Protein AF-A0A540PK39-F1 (afdb_monomer)

Organism: NCBI:txid103232

pLDDT: mean 75.41, std 17.28, range [39.94, 96.56]

InterPro domains:
  IPR027417 P-loop containing nucleoside triphosphate hydrolase [SSF52540] (11-120)
  IPR042197 Apoptotic protease-activating factors, helical domain [G3DSA:1.10.8.430] (33-120)

Radius of gyration: 28.32 Å; Cα contacts (8 Å, |Δi|>4): 97; chains: 1; bounding box: 77×38×90 Å

Solvent-accessible surface area (backbone atoms only — not comparable to full-atom values): 9937 Å² total; per-residue (Å²): 142,82,90,85,78,80,89,66,97,79,87,87,86,85,89,70,96,61,86,76,80,90,64,81,92,70,83,89,80,84,84,72,62,41,54,71,67,57,29,44,56,54,40,29,69,63,62,33,63,67,65,33,68,76,37,52,68,29,49,52,49,39,37,60,74,42,62,22,32,68,68,42,43,50,40,49,25,53,54,40,65,79,34,76,90,54,56,61,52,61,55,30,58,48,46,67,38,74,91,42,28,60,68,63,28,44,51,103,89,55,25,58,63,50,56,47,46,64,66,65,72,50,77,75,79,73,69,80,72,72,80,64,93,67,85,75,70,75,82,82,77,79,78,78,75,80,85,77,90,87,87,133

Sequence (152 aa):
MTPLLPTGPGMMIVTSRLRPAGLAAVRPLSLAVLADEEATAFFTRIVGTDRAADQPEAVARIVQLCGGLPLALRLSGARLAHRAAWPVARLSARLGNARRRLPELSVTSQGVAAAFRMSYAQPTIRRPSAPSPYRGWPPRRRRQARASPAAD

Foldseek 3Di:
DDDDDDDDPDDDDDDDLDDDPPDPPDDDDDDDQDDLVRLLVLLCVLQDVVLCVVPVVLSSLQCVLQVSHSLQSNLLSVLCVVVVVDRSNNSSVQSVPVVRVQVSQDDDQDGPVNVVCVSPVDPDPPDPPDPDPCPDDDDPPPDPDDDDDDDD

Secondary structure (DSSP, 8-state):
----S--SS-------SS--TT-TT----PPPPPPHHHHHHHHHHHH-HHHHHT-HHHHHHHHHHHTT-HHHHHHHHHHHHTTTTS-HHHHHHHHHSHHHHHHHTEETTEEHHHHHHHHHSSPP--PPPPPPTTTTPPP-----PPP-----

Mean predicted aligned error: 14.29 Å

Nearest PDB structures (foldseek):
  1j7k-assembly1_A  TM=6.828E-01  e=6.348E+00  Thermotoga maritima

Structure (mmCIF, N/CA/C/O backbone):
data_AF-A0A540PK39-F1
#
_entry.id   AF-A0A540PK39-F1
#
loop_
_atom_site.group_PDB
_atom_site.id
_atom_site.type_symbol
_atom_site.label_atom_id
_atom_site.label_alt_id
_atom_site.label_comp_id
_atom_site.label_asym_id
_atom_site.label_entity_id
_atom_site.label_seq_id
_atom_site.pdbx_PDB_ins_code
_atom_site.Cartn_x
_atom_site.Cartn_y
_atom_site.Cartn_z
_atom_site.occupancy
_atom_site.B_iso_or_equiv
_atom_site.auth_seq_id
_atom_site.auth_comp_id
_atom_site.auth_asym_id
_atom_site.auth_atom_id
_atom_site.pdbx_PDB_model_num
ATOM 1 N N . MET A 1 1 ? 12.460 4.110 -33.244 1.00 47.25 1 MET A N 1
ATOM 2 C CA . MET A 1 1 ? 12.657 5.082 -32.150 1.00 47.25 1 MET A CA 1
ATOM 3 C C . MET A 1 1 ? 13.950 4.676 -31.461 1.00 47.25 1 MET A C 1
ATOM 5 O O . MET A 1 1 ? 13.940 3.845 -30.567 1.00 47.25 1 MET A O 1
ATOM 9 N N . THR A 1 2 ? 15.070 5.155 -31.984 1.00 57.31 2 THR A N 1
ATOM 10 C CA . THR A 1 2 ? 16.424 4.823 -31.517 1.00 57.31 2 THR A CA 1
ATOM 11 C C . THR A 1 2 ? 17.231 6.071 -31.845 1.00 57.31 2 THR A C 1
ATOM 13 O O . THR A 1 2 ? 17.421 6.326 -33.034 1.00 57.31 2 THR A O 1
ATOM 16 N N . PRO A 1 3 ? 17.481 6.958 -30.859 1.00 56.84 3 PRO A N 1
ATOM 17 C CA . PRO A 1 3 ? 18.751 6.885 -30.126 1.00 56.84 3 PRO A CA 1
ATOM 18 C C . PRO A 1 3 ? 18.697 7.548 -28.725 1.00 56.84 3 PRO A C 1
ATOM 20 O O . PRO A 1 3 ? 18.840 8.757 -28.604 1.00 56.84 3 PRO A O 1
ATOM 23 N N . LEU A 1 4 ? 18.507 6.784 -27.647 1.00 62.12 4 LEU A N 1
ATOM 24 C CA . LEU A 1 4 ? 18.793 7.259 -26.274 1.00 62.12 4 LEU A CA 1
ATOM 25 C C . LEU A 1 4 ? 19.428 6.161 -25.406 1.00 62.12 4 LEU A C 1
ATOM 27 O O . LEU A 1 4 ? 19.530 6.301 -24.190 1.00 62.12 4 LEU A O 1
ATOM 31 N N . LEU A 1 5 ? 19.829 5.045 -26.022 1.00 70.19 5 LEU A N 1
ATOM 32 C CA . LEU A 1 5 ? 20.490 3.972 -25.295 1.00 70.19 5 LEU A CA 1
ATOM 33 C C . LEU A 1 5 ? 21.972 4.345 -25.148 1.00 70.19 5 LEU A C 1
ATOM 35 O O . LEU A 1 5 ? 22.620 4.589 -26.167 1.00 70.19 5 LEU A O 1
ATOM 39 N N . PRO A 1 6 ? 22.501 4.428 -23.919 1.00 70.44 6 PRO A N 1
ATOM 40 C CA . PRO A 1 6 ? 23.900 4.727 -23.686 1.00 70.44 6 PRO A CA 1
ATOM 41 C C . PRO A 1 6 ? 24.768 3.648 -24.333 1.00 70.44 6 PRO A C 1
ATOM 43 O O . PRO A 1 6 ? 24.519 2.452 -24.182 1.00 70.44 6 PRO A O 1
ATOM 46 N N . THR A 1 7 ? 25.795 4.082 -25.053 1.00 74.12 7 THR A N 1
ATOM 47 C CA . THR A 1 7 ? 26.821 3.221 -25.642 1.00 74.12 7 THR A CA 1
ATOM 48 C C . THR A 1 7 ? 28.024 3.188 -24.704 1.00 74.12 7 THR A C 1
ATOM 50 O O . THR A 1 7 ? 28.863 4.085 -24.733 1.00 74.12 7 THR A O 1
ATOM 53 N N . GLY A 1 8 ? 28.075 2.184 -23.829 1.00 80.94 8 GLY A N 1
ATOM 54 C CA . GLY A 1 8 ? 29.157 1.961 -22.867 1.00 80.94 8 GLY A CA 1
ATOM 55 C C . GLY A 1 8 ? 28.851 0.772 -21.945 1.00 80.94 8 GLY A C 1
ATOM 56 O O . GLY A 1 8 ? 27.709 0.306 -21.923 1.00 80.94 8 GLY A O 1
ATOM 57 N N . PRO A 1 9 ? 29.838 0.250 -21.196 1.00 81.94 9 PRO A N 1
ATOM 58 C CA . PRO A 1 9 ? 29.597 -0.811 -20.222 1.00 81.94 9 PRO A CA 1
ATOM 59 C C . PRO A 1 9 ? 28.632 -0.318 -19.134 1.00 81.94 9 PRO A C 1
ATOM 61 O O . PRO A 1 9 ? 28.889 0.684 -18.469 1.00 81.94 9 PRO A O 1
ATOM 64 N N . GLY A 1 10 ? 27.505 -1.008 -18.958 1.00 79.06 10 GLY A N 1
ATOM 65 C CA . GLY A 1 10 ? 26.494 -0.640 -17.969 1.00 79.06 10 GLY A CA 1
ATOM 66 C C . GLY A 1 10 ? 25.195 -1.431 -18.105 1.00 79.06 10 GLY A C 1
ATOM 67 O O . GLY A 1 10 ? 24.974 -2.140 -19.085 1.00 79.06 10 GLY A O 1
ATOM 68 N N . MET A 1 11 ? 24.323 -1.301 -17.105 1.00 82.25 11 MET A N 1
ATOM 69 C CA . MET A 1 11 ? 22.966 -1.852 -17.116 1.00 82.25 11 MET A CA 1
ATOM 70 C C . MET A 1 11 ? 21.955 -0.705 -17.176 1.00 82.25 11 MET A C 1
ATOM 72 O O . MET A 1 11 ? 22.012 0.218 -16.367 1.00 82.25 11 MET A O 1
ATOM 76 N N . MET A 1 12 ? 21.006 -0.779 -18.110 1.00 80.56 12 MET A N 1
ATOM 77 C CA . MET A 1 12 ? 19.890 0.162 -18.207 1.00 80.56 12 MET A CA 1
ATOM 78 C C . MET A 1 12 ? 18.591 -0.503 -17.751 1.00 80.56 12 MET A C 1
ATOM 80 O O . MET A 1 12 ? 18.234 -1.580 -18.228 1.00 80.56 12 MET A O 1
ATOM 84 N N . ILE A 1 13 ? 17.847 0.185 -16.883 1.00 83.56 13 ILE A N 1
ATOM 85 C CA . ILE A 1 13 ? 16.491 -0.199 -16.491 1.00 83.56 13 ILE A CA 1
ATOM 86 C C . ILE A 1 13 ? 15.520 0.814 -17.088 1.00 83.56 13 ILE A C 1
ATOM 88 O O . ILE A 1 13 ? 15.565 2.000 -16.770 1.00 83.56 13 ILE A O 1
ATOM 92 N N . VAL A 1 14 ? 14.616 0.336 -17.940 1.00 78.75 14 VAL A N 1
ATOM 93 C CA . VAL A 1 14 ? 13.517 1.138 -18.483 1.00 78.75 14 VAL A CA 1
ATOM 94 C C . VAL A 1 14 ? 12.231 0.708 -17.794 1.00 78.75 14 VAL A C 1
ATOM 96 O O . VAL A 1 14 ? 11.839 -0.455 -17.879 1.00 78.75 14 VAL A O 1
ATOM 99 N N . THR A 1 15 ? 11.548 1.646 -17.140 1.00 79.38 15 THR A N 1
ATOM 100 C CA . THR A 1 15 ? 10.190 1.415 -16.639 1.00 79.38 15 THR A CA 1
ATOM 101 C C . THR A 1 15 ? 9.196 2.002 -17.630 1.00 79.38 15 THR A C 1
ATOM 103 O O . THR A 1 15 ? 9.259 3.171 -18.000 1.00 79.38 15 THR A O 1
ATOM 106 N N . SER A 1 16 ? 8.289 1.168 -18.121 1.00 73.94 16 SER A N 1
ATOM 107 C CA . SER A 1 16 ? 7.249 1.582 -19.057 1.00 73.94 16 SER A CA 1
ATOM 108 C C . SER A 1 16 ? 5.963 0.836 -18.740 1.00 73.94 16 SER A C 1
ATOM 110 O O . SER A 1 16 ? 5.988 -0.314 -18.307 1.00 73.94 16 SER A O 1
ATOM 112 N N . ARG A 1 17 ? 4.828 1.494 -18.976 1.00 72.00 17 ARG A N 1
ATOM 113 C CA . ARG A 1 17 ? 3.494 0.880 -18.878 1.00 72.00 17 ARG A CA 1
ATOM 114 C C . ARG A 1 17 ? 3.073 0.194 -20.175 1.00 72.00 17 ARG A C 1
ATOM 116 O O . ARG A 1 17 ? 2.244 -0.707 -20.157 1.00 72.00 17 ARG A O 1
ATOM 123 N N . LEU A 1 18 ? 3.663 0.609 -21.294 1.00 70.12 18 LEU A N 1
ATOM 124 C CA . LEU A 1 18 ? 3.485 -0.011 -22.602 1.00 70.12 18 LEU A CA 1
ATOM 125 C C . LEU A 1 18 ? 4.700 -0.877 -22.904 1.00 70.12 18 LEU A C 1
ATOM 127 O O . LEU A 1 18 ? 5.823 -0.477 -22.599 1.00 70.12 18 LEU A O 1
ATOM 131 N N . ARG A 1 19 ? 4.498 -2.034 -23.540 1.00 66.6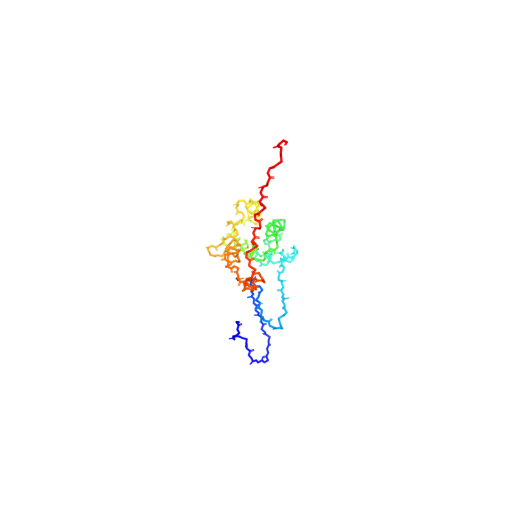2 19 ARG A N 1
ATOM 132 C CA . ARG A 1 19 ? 5.622 -2.815 -24.066 1.00 66.62 19 ARG A CA 1
ATOM 133 C C . ARG A 1 19 ? 6.247 -2.022 -25.218 1.00 66.62 19 ARG A C 1
ATOM 135 O O . ARG A 1 19 ? 5.582 -1.875 -26.245 1.00 66.62 19 ARG A O 1
ATOM 142 N N . PRO A 1 20 ? 7.474 -1.491 -25.075 1.00 66.31 20 PRO A N 1
ATOM 143 C CA . PRO A 1 20 ? 8.116 -0.782 -26.169 1.00 66.31 20 PRO A CA 1
ATOM 144 C C . PRO A 1 20 ? 8.401 -1.800 -27.275 1.00 66.31 20 PRO A C 1
ATOM 146 O O . PRO A 1 20 ? 9.138 -2.762 -27.066 1.00 66.31 20 PRO A O 1
ATOM 149 N N . ALA A 1 21 ? 7.770 -1.635 -28.434 1.00 66.94 21 ALA A N 1
ATOM 150 C CA . ALA A 1 21 ? 8.053 -2.469 -29.594 1.00 66.94 21 ALA A CA 1
ATOM 151 C C . ALA A 1 21 ? 9.364 -2.011 -30.254 1.00 66.94 21 ALA A C 1
ATOM 153 O O . ALA A 1 21 ? 9.628 -0.812 -30.342 1.00 66.94 21 ALA A O 1
ATOM 154 N N . GLY A 1 22 ? 10.166 -2.957 -30.748 1.00 67.12 22 GLY A N 1
ATOM 155 C CA . GLY A 1 22 ? 11.358 -2.653 -31.549 1.00 67.12 22 GLY A CA 1
ATOM 156 C C . GLY A 1 22 ? 12.654 -2.408 -30.770 1.00 67.12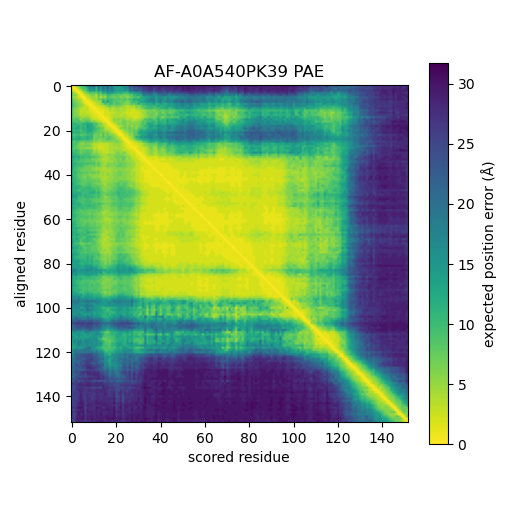 22 GLY A C 1
ATOM 157 O O . GLY A 1 22 ? 13.621 -1.952 -31.372 1.00 67.12 22 GLY A O 1
ATOM 158 N N . LEU A 1 23 ? 12.707 -2.720 -29.470 1.00 68.94 23 LEU A N 1
ATOM 159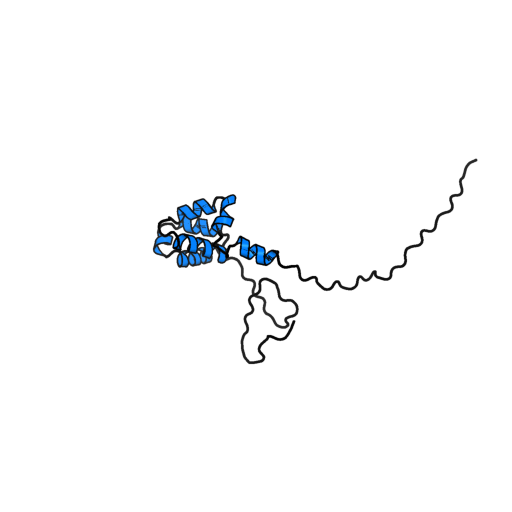 C CA . LEU A 1 23 ? 13.973 -2.822 -28.738 1.00 68.94 23 LEU A CA 1
ATOM 160 C C . LEU A 1 23 ? 14.498 -4.262 -28.830 1.00 68.94 23 LEU A C 1
ATOM 162 O O . LEU A 1 23 ? 13.881 -5.187 -28.301 1.00 68.94 23 LEU A O 1
ATOM 166 N N . ALA A 1 24 ? 15.622 -4.453 -29.521 1.00 66.81 24 ALA A N 1
ATOM 167 C CA . ALA A 1 24 ? 16.330 -5.730 -29.539 1.00 66.81 24 ALA A CA 1
ATOM 168 C C . ALA A 1 24 ? 17.005 -5.985 -28.175 1.00 66.81 24 ALA A C 1
ATOM 170 O O . ALA A 1 24 ? 17.428 -5.042 -27.512 1.00 66.81 24 ALA A O 1
ATOM 171 N N . ALA A 1 25 ? 17.097 -7.254 -27.758 1.00 71.00 25 ALA A N 1
ATOM 172 C CA . ALA A 1 25 ? 17.776 -7.696 -26.529 1.00 71.00 25 ALA A CA 1
ATOM 173 C C . ALA A 1 25 ? 17.232 -7.137 -25.187 1.00 71.00 25 ALA A C 1
ATOM 175 O O . ALA A 1 25 ? 17.988 -6.939 -24.239 1.00 71.00 25 ALA A O 1
ATOM 176 N N . VAL A 1 26 ? 15.915 -6.924 -25.057 1.00 77.69 26 VAL A N 1
ATOM 177 C CA . VAL A 1 26 ? 15.280 -6.561 -23.770 1.00 77.69 26 VAL A CA 1
ATOM 178 C C . VAL A 1 26 ? 14.790 -7.805 -23.031 1.00 77.69 26 VAL A C 1
ATOM 180 O O . VAL A 1 26 ? 14.071 -8.622 -23.604 1.00 77.69 26 VAL A O 1
ATOM 183 N N . ARG A 1 27 ? 15.091 -7.909 -21.730 1.00 81.31 27 ARG A N 1
ATOM 184 C CA . ARG A 1 27 ? 14.449 -8.872 -20.822 1.00 81.31 27 ARG A CA 1
ATOM 185 C C . ARG A 1 27 ? 13.235 -8.215 -20.150 1.00 81.31 27 ARG A C 1
ATOM 187 O O . ARG A 1 27 ? 13.426 -7.421 -19.229 1.00 81.31 27 ARG A O 1
ATOM 194 N N . PRO A 1 28 ? 11.991 -8.495 -20.586 1.00 78.62 28 PRO A N 1
ATOM 195 C CA . PRO A 1 28 ? 10.819 -7.900 -19.963 1.00 78.62 28 PRO A CA 1
ATOM 196 C C . PRO A 1 28 ? 10.608 -8.478 -18.561 1.00 78.62 28 PRO A C 1
ATOM 198 O O . PRO A 1 28 ? 10.595 -9.694 -18.377 1.00 78.62 28 PRO A O 1
ATOM 201 N N . LEU A 1 29 ? 10.385 -7.597 -17.590 1.00 80.75 29 LEU A N 1
ATOM 202 C CA . LEU A 1 29 ? 9.959 -7.953 -16.241 1.00 80.75 29 LEU A CA 1
ATOM 203 C C . LEU A 1 29 ? 8.589 -7.330 -15.990 1.00 80.75 29 LEU A C 1
ATOM 205 O O . LEU A 1 29 ? 8.458 -6.113 -15.863 1.00 80.75 29 LEU A O 1
ATOM 209 N N . SER A 1 30 ? 7.554 -8.169 -15.979 1.00 77.81 30 SER A N 1
ATOM 210 C CA . SER A 1 30 ? 6.204 -7.746 -15.612 1.00 77.81 30 SER A CA 1
ATOM 211 C C . SER A 1 30 ? 6.082 -7.740 -14.094 1.00 77.81 30 SER A C 1
ATOM 213 O O . SER A 1 30 ? 6.270 -8.770 -13.456 1.00 77.81 30 SER A O 1
ATOM 215 N N . LEU A 1 31 ? 5.771 -6.576 -13.527 1.00 79.25 31 LEU A N 1
ATOM 216 C CA . LEU A 1 31 ? 5.483 -6.453 -12.103 1.00 79.25 31 LEU A CA 1
ATOM 217 C C . LEU A 1 31 ? 4.056 -6.945 -11.843 1.00 79.25 31 LEU A C 1
ATOM 219 O O . LEU A 1 31 ? 3.105 -6.417 -12.424 1.00 79.25 31 LEU A O 1
ATOM 223 N N . ALA A 1 32 ? 3.929 -7.966 -11.000 1.00 83.00 32 ALA A N 1
ATOM 224 C CA . ALA A 1 32 ? 2.648 -8.436 -10.495 1.00 83.00 32 ALA A CA 1
ATOM 225 C C . ALA A 1 32 ? 2.153 -7.539 -9.346 1.00 83.00 32 ALA A C 1
ATOM 227 O O . ALA A 1 32 ? 2.875 -6.669 -8.849 1.00 83.00 32 ALA A O 1
ATOM 228 N N . VAL A 1 33 ? 0.905 -7.753 -8.927 1.00 89.75 33 VAL A N 1
ATOM 229 C CA . VAL A 1 33 ? 0.455 -7.294 -7.607 1.00 89.75 33 VAL A CA 1
ATOM 230 C C . VAL A 1 33 ? 1.260 -8.008 -6.518 1.00 89.75 33 VAL A C 1
ATOM 232 O O . VAL A 1 33 ? 1.792 -9.090 -6.759 1.00 89.75 33 VAL A O 1
ATOM 235 N N . LEU A 1 34 ? 1.363 -7.395 -5.342 1.00 90.75 34 LEU A N 1
ATOM 236 C CA . LEU A 1 34 ? 2.008 -8.027 -4.193 1.00 90.75 34 LEU A CA 1
ATOM 237 C C . LEU A 1 34 ? 1.150 -9.194 -3.701 1.00 90.75 34 LEU A C 1
ATOM 239 O O . LEU A 1 34 ? -0.080 -9.077 -3.686 1.00 90.75 34 LEU A O 1
ATOM 243 N N . ALA A 1 35 ? 1.795 -10.276 -3.264 1.00 93.25 35 ALA A N 1
ATOM 244 C CA . ALA A 1 35 ? 1.111 -11.317 -2.503 1.00 93.25 35 ALA A CA 1
ATOM 245 C C . ALA A 1 35 ? 0.606 -10.745 -1.166 1.00 93.25 35 ALA A C 1
ATOM 247 O O . ALA A 1 35 ? 1.138 -9.749 -0.677 1.00 93.25 35 ALA A O 1
ATOM 248 N N . ASP A 1 36 ? -0.405 -11.363 -0.556 1.00 92.06 36 ASP A N 1
ATOM 249 C CA . ASP A 1 36 ? -1.065 -10.813 0.639 1.00 92.06 36 ASP A CA 1
ATOM 250 C C . ASP A 1 36 ? -0.100 -10.546 1.805 1.00 92.06 36 ASP A C 1
ATOM 252 O O . ASP A 1 36 ? -0.203 -9.518 2.479 1.00 92.06 36 ASP A O 1
ATOM 256 N N . GLU A 1 37 ? 0.879 -11.427 2.010 1.00 94.12 37 GLU A N 1
ATOM 257 C CA . GLU A 1 37 ? 1.914 -11.290 3.042 1.00 94.12 37 GLU A CA 1
ATOM 258 C C . GLU A 1 37 ? 2.842 -10.100 2.756 1.00 94.12 37 GLU A C 1
ATOM 260 O O . GLU A 1 37 ? 3.058 -9.240 3.615 1.00 94.12 37 GLU A O 1
ATOM 265 N N . GLU A 1 38 ? 3.328 -9.987 1.518 1.00 95.19 38 GLU A N 1
ATOM 266 C CA . GLU A 1 38 ? 4.181 -8.883 1.067 1.00 95.19 38 GLU A CA 1
ATOM 267 C C . GLU A 1 38 ? 3.432 -7.546 1.096 1.00 95.19 38 GLU A C 1
ATOM 269 O O . GLU A 1 38 ? 3.982 -6.519 1.495 1.00 95.19 38 GLU A O 1
ATOM 274 N N . ALA A 1 39 ? 2.160 -7.554 0.699 1.00 95.62 39 ALA A N 1
ATOM 275 C CA . ALA A 1 39 ? 1.272 -6.404 0.712 1.00 95.62 39 ALA A CA 1
ATOM 276 C C . ALA A 1 39 ? 0.997 -5.926 2.141 1.00 95.62 39 ALA A C 1
ATOM 278 O O . ALA A 1 39 ? 1.012 -4.719 2.400 1.00 95.62 39 ALA A O 1
ATOM 279 N N . THR A 1 40 ? 0.796 -6.862 3.069 1.00 96.44 40 THR A N 1
ATOM 280 C CA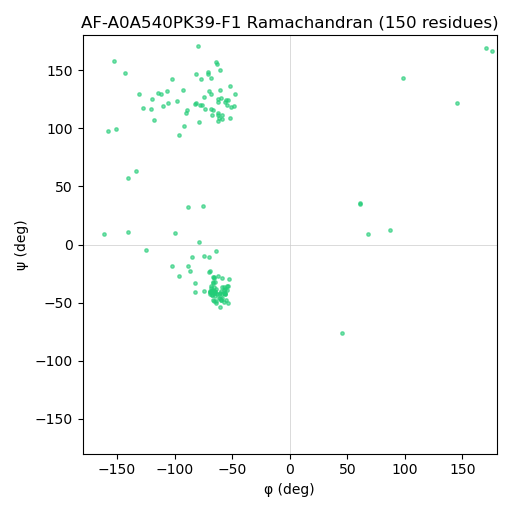 . THR A 1 40 ? 0.630 -6.581 4.499 1.00 96.44 40 THR A CA 1
ATOM 281 C C . THR A 1 40 ? 1.906 -5.985 5.075 1.00 96.44 40 THR A C 1
ATOM 283 O O . THR A 1 40 ? 1.856 -4.898 5.649 1.00 96.44 40 THR A O 1
ATOM 286 N N . ALA A 1 41 ? 3.065 -6.606 4.840 1.00 95.94 41 ALA A N 1
ATOM 287 C CA . ALA A 1 41 ? 4.355 -6.077 5.285 1.00 95.94 41 ALA A CA 1
ATOM 288 C C . ALA A 1 41 ? 4.638 -4.680 4.704 1.00 95.94 41 ALA A C 1
ATOM 290 O O . ALA A 1 41 ? 5.070 -3.765 5.413 1.00 95.94 41 ALA A O 1
ATOM 291 N N . PHE A 1 42 ? 4.346 -4.485 3.417 1.00 95.31 42 PHE A N 1
ATOM 292 C CA . PHE A 1 42 ? 4.474 -3.200 2.741 1.00 95.31 42 PHE A CA 1
ATOM 293 C C . PHE A 1 42 ? 3.569 -2.130 3.363 1.00 95.31 42 PHE A C 1
ATOM 295 O O . PHE A 1 42 ? 4.025 -1.016 3.626 1.00 95.31 42 PHE A O 1
ATOM 302 N N . PHE A 1 43 ? 2.303 -2.455 3.626 1.00 95.75 43 PHE A N 1
ATOM 303 C CA . PHE A 1 43 ? 1.352 -1.518 4.218 1.00 95.75 43 PHE A CA 1
ATOM 304 C C . PHE A 1 43 ? 1.688 -1.186 5.676 1.00 95.75 43 PHE A C 1
ATOM 306 O O . PHE A 1 43 ? 1.666 -0.012 6.051 1.00 95.75 43 PHE A O 1
ATOM 313 N N . THR A 1 44 ? 2.091 -2.181 6.469 1.00 95.69 44 THR A N 1
ATOM 314 C CA . THR A 1 44 ? 2.571 -2.001 7.847 1.00 95.69 44 THR A CA 1
ATOM 315 C C . THR A 1 44 ? 3.739 -1.022 7.908 1.00 95.69 44 THR A C 1
ATOM 317 O O . THR A 1 44 ? 3.737 -0.115 8.737 1.00 95.69 44 THR A O 1
ATOM 320 N N . ARG A 1 45 ? 4.695 -1.108 6.974 1.00 94.94 45 ARG A N 1
ATOM 321 C CA . ARG A 1 45 ? 5.809 -0.145 6.891 1.00 94.94 45 ARG A CA 1
ATOM 322 C C . ARG A 1 45 ? 5.367 1.294 6.620 1.00 94.94 45 ARG A C 1
ATOM 324 O O . ARG A 1 45 ? 6.088 2.215 6.984 1.00 94.94 45 ARG A O 1
ATOM 331 N N . ILE A 1 46 ? 4.227 1.501 5.962 1.00 92.38 46 ILE A N 1
ATOM 332 C CA . ILE A 1 46 ? 3.704 2.844 5.675 1.00 92.38 46 ILE A CA 1
ATOM 333 C C . ILE A 1 46 ? 2.950 3.408 6.884 1.00 92.38 46 ILE A C 1
ATOM 335 O O . ILE A 1 46 ? 3.046 4.600 7.164 1.00 92.38 46 ILE A O 1
ATOM 339 N N . VAL A 1 47 ? 2.167 2.570 7.565 1.00 92.31 47 VAL A N 1
ATOM 340 C CA . VAL A 1 47 ? 1.268 2.986 8.655 1.00 92.31 47 VAL A CA 1
ATOM 341 C C . VAL A 1 47 ? 1.959 2.984 10.027 1.00 92.31 47 VAL A C 1
ATOM 343 O O . VAL A 1 47 ? 1.491 3.664 10.941 1.00 92.31 47 VAL A O 1
ATOM 346 N N . GLY A 1 48 ? 3.084 2.278 10.150 1.00 93.88 48 GLY A N 1
ATOM 347 C CA . GLY A 1 48 ? 3.817 2.061 11.397 1.00 93.88 48 GLY A CA 1
ATOM 348 C C . GLY A 1 48 ? 3.481 0.705 12.020 1.00 93.88 48 GLY A C 1
ATOM 349 O O . GLY A 1 48 ? 2.337 0.252 11.955 1.00 93.88 48 GLY A O 1
ATOM 350 N N . THR A 1 49 ? 4.485 0.062 12.621 1.00 94.12 49 THR A N 1
ATOM 351 C CA . THR A 1 49 ? 4.379 -1.282 13.214 1.00 94.12 49 THR A CA 1
ATOM 352 C C . THR A 1 49 ? 3.344 -1.341 14.322 1.00 94.12 49 THR A C 1
ATOM 354 O O . THR A 1 49 ? 2.482 -2.210 14.286 1.00 94.12 49 THR A O 1
ATOM 357 N N . ASP A 1 50 ? 3.377 -0.380 15.240 1.00 93.56 50 ASP A N 1
ATOM 358 C CA . ASP A 1 50 ? 2.554 -0.404 16.452 1.00 93.56 50 ASP A CA 1
ATOM 359 C C . ASP A 1 50 ? 1.074 -0.284 16.084 1.00 93.56 50 ASP A C 1
ATOM 361 O O . ASP A 1 50 ? 0.247 -1.127 16.416 1.00 93.56 50 ASP A O 1
ATOM 365 N N . ARG A 1 51 ? 0.755 0.697 15.235 1.00 91.94 51 ARG A N 1
ATOM 366 C CA . ARG A 1 51 ? -0.611 0.936 14.762 1.00 91.94 51 ARG A CA 1
ATOM 367 C C . ARG A 1 51 ? -1.161 -0.214 13.915 1.00 91.94 51 ARG A C 1
ATOM 369 O O . ARG A 1 51 ? -2.374 -0.424 13.883 1.00 91.94 51 ARG A O 1
ATOM 376 N N . ALA A 1 52 ? -0.297 -0.901 13.171 1.00 93.94 52 ALA A N 1
ATOM 377 C CA . ALA A 1 52 ? -0.687 -2.069 12.394 1.00 93.94 52 ALA A CA 1
ATOM 378 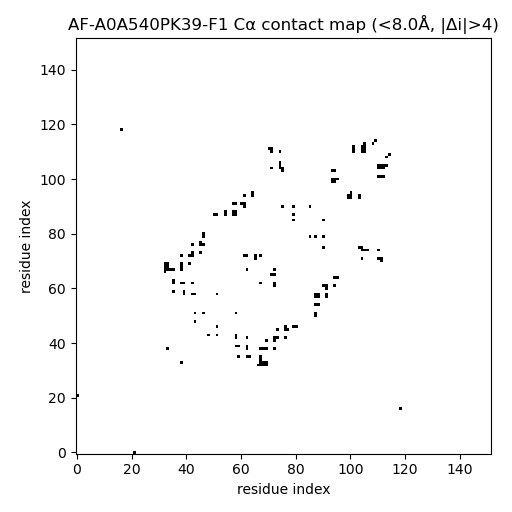C C . ALA A 1 52 ? -0.920 -3.290 13.295 1.00 93.94 52 ALA A C 1
ATOM 380 O O . ALA A 1 52 ? -1.884 -4.020 13.070 1.00 93.94 52 ALA A O 1
ATOM 381 N N . ALA A 1 53 ? -0.080 -3.477 14.318 1.00 95.12 53 ALA A N 1
ATOM 382 C CA . ALA A 1 53 ? -0.201 -4.546 15.304 1.00 95.12 53 ALA A CA 1
ATOM 383 C C . ALA A 1 53 ? -1.452 -4.392 16.184 1.00 95.12 53 ALA A C 1
ATOM 385 O O . ALA A 1 53 ? -2.065 -5.396 16.529 1.00 95.12 53 ALA A O 1
ATOM 386 N N . ASP A 1 54 ? -1.878 -3.158 16.466 1.00 95.94 54 ASP A N 1
ATOM 387 C CA . ASP A 1 54 ? -3.118 -2.877 17.203 1.00 95.94 54 ASP A CA 1
ATOM 388 C C . ASP A 1 54 ? -4.394 -3.230 16.415 1.00 95.94 54 ASP A C 1
ATOM 390 O O . ASP A 1 54 ? -5.470 -3.366 16.996 1.00 95.94 54 ASP A O 1
ATOM 394 N N . GLN A 1 55 ? -4.323 -3.287 15.078 1.00 96.31 55 GLN A N 1
ATOM 395 C CA . GLN A 1 55 ? -5.491 -3.474 14.200 1.00 96.31 55 GLN A CA 1
ATOM 396 C C . GLN A 1 55 ? -5.190 -4.413 13.011 1.00 96.31 55 GLN A C 1
ATOM 398 O O . GLN A 1 55 ? -5.379 -4.014 11.849 1.00 96.31 55 GLN A O 1
ATOM 403 N N . PRO A 1 56 ? -4.748 -5.660 13.260 1.00 95.75 56 PRO A N 1
ATOM 404 C CA . PRO A 1 56 ? -4.249 -6.554 12.218 1.00 95.75 56 PRO A CA 1
ATOM 405 C C . PRO A 1 56 ? -5.346 -6.967 11.226 1.00 95.75 56 PRO A C 1
ATOM 407 O O . PRO A 1 56 ? -5.105 -7.012 10.016 1.00 95.75 56 PRO A O 1
ATOM 410 N N . GLU A 1 57 ? -6.586 -7.165 11.680 1.00 96.56 57 GLU A N 1
ATOM 411 C CA . GLU A 1 57 ? -7.711 -7.522 10.806 1.00 96.56 57 GLU A CA 1
ATOM 412 C C . GLU A 1 57 ? -8.090 -6.362 9.879 1.00 96.56 57 GLU A C 1
ATOM 414 O O . GLU A 1 57 ? -8.434 -6.560 8.708 1.00 96.56 57 GLU A O 1
ATOM 419 N N . ALA A 1 58 ? -8.013 -5.124 10.379 1.00 95.69 58 ALA A N 1
ATOM 420 C CA . ALA A 1 58 ? -8.295 -3.943 9.573 1.00 95.69 58 ALA A CA 1
ATOM 421 C C . ALA A 1 58 ? -7.229 -3.744 8.489 1.00 95.69 58 ALA A C 1
ATOM 423 O O . ALA A 1 58 ? -7.583 -3.393 7.359 1.00 95.69 58 ALA A O 1
ATOM 424 N N . VAL A 1 59 ? -5.958 -3.995 8.821 1.00 96.56 59 VAL A N 1
ATOM 425 C CA . VAL A 1 59 ? -4.834 -3.988 7.875 1.00 96.56 59 VAL A CA 1
ATOM 426 C C . VAL A 1 59 ? -5.044 -5.036 6.784 1.00 96.56 59 VAL A C 1
ATOM 428 O O . VAL A 1 59 ? -5.079 -4.675 5.604 1.00 96.56 59 VAL A O 1
ATOM 431 N N . ALA A 1 60 ? -5.275 -6.296 7.163 1.00 95.75 60 ALA A N 1
ATOM 432 C CA . ALA A 1 60 ? -5.517 -7.381 6.214 1.00 95.75 60 ALA A CA 1
ATOM 433 C C . ALA A 1 60 ? -6.702 -7.056 5.292 1.00 95.75 60 ALA A C 1
ATOM 435 O O . ALA A 1 60 ? -6.629 -7.205 4.071 1.00 95.75 60 ALA A O 1
ATOM 436 N N . ARG A 1 61 ? -7.783 -6.496 5.846 1.00 96.06 61 ARG A N 1
ATOM 437 C CA . ARG A 1 61 ? -8.950 -6.092 5.055 1.00 96.06 61 ARG A CA 1
ATOM 438 C C . ARG A 1 61 ? -8.641 -4.973 4.057 1.00 96.06 61 ARG A C 1
ATOM 440 O O . ARG A 1 61 ? -9.164 -5.007 2.946 1.00 96.06 61 ARG A O 1
ATOM 447 N N . ILE A 1 62 ? -7.806 -3.993 4.408 1.00 94.81 62 ILE A N 1
ATOM 448 C CA . ILE A 1 62 ? -7.375 -2.951 3.458 1.00 94.81 62 ILE A CA 1
ATOM 449 C C . ILE A 1 62 ? -6.545 -3.562 2.329 1.00 94.81 62 ILE A C 1
ATOM 451 O O . ILE A 1 62 ? -6.762 -3.194 1.172 1.00 94.81 62 ILE A O 1
ATOM 455 N N . VAL A 1 63 ? -5.648 -4.501 2.642 1.00 95.62 63 VAL A N 1
ATOM 456 C CA . VAL A 1 63 ? -4.844 -5.223 1.644 1.00 95.62 63 VAL A CA 1
ATOM 457 C C . VAL A 1 63 ? -5.738 -5.936 0.633 1.00 95.62 63 VAL A C 1
ATOM 459 O O . VAL A 1 63 ? -5.601 -5.700 -0.570 1.00 95.62 63 VAL A O 1
ATOM 462 N N . GLN A 1 64 ? -6.730 -6.683 1.122 1.00 94.50 64 GLN A N 1
ATOM 463 C CA . GLN A 1 64 ? -7.718 -7.367 0.284 1.00 94.50 64 GLN A CA 1
ATOM 464 C C . GLN A 1 64 ? -8.530 -6.388 -0.576 1.00 94.50 64 GLN A C 1
ATOM 466 O O . GLN A 1 64 ? -8.682 -6.572 -1.782 1.00 94.50 64 GLN A O 1
ATOM 471 N N . LEU A 1 65 ? -9.017 -5.288 0.011 1.00 92.62 65 LEU A N 1
ATOM 472 C CA . LEU A 1 65 ? -9.798 -4.276 -0.716 1.00 92.62 65 LEU A CA 1
ATOM 473 C C . LEU A 1 65 ? -8.979 -3.539 -1.788 1.00 92.62 65 LEU A C 1
ATOM 475 O O . LEU A 1 65 ? -9.552 -3.079 -2.781 1.00 92.62 65 LEU A O 1
ATOM 479 N N . CYS A 1 66 ? -7.667 -3.414 -1.580 1.00 91.62 66 CYS A N 1
ATOM 480 C CA . CYS A 1 66 ? -6.717 -2.836 -2.528 1.00 91.62 66 CYS A CA 1
ATOM 481 C C . CYS A 1 66 ? -6.207 -3.844 -3.572 1.00 91.62 66 CYS A C 1
ATOM 483 O O . CYS A 1 66 ? -5.557 -3.419 -4.529 1.00 91.62 66 CYS A O 1
ATOM 485 N N . GLY A 1 67 ? -6.474 -5.144 -3.399 1.00 90.50 67 GLY A N 1
ATOM 486 C CA . GLY A 1 67 ? -6.058 -6.209 -4.316 1.00 90.50 67 GLY A CA 1
ATOM 487 C C . GLY A 1 67 ? -4.540 -6.325 -4.483 1.00 90.50 67 GLY A C 1
ATOM 488 O O . GLY A 1 67 ? -4.070 -6.517 -5.601 1.00 90.50 67 GLY A O 1
ATOM 489 N N . GLY A 1 68 ? -3.767 -6.086 -3.416 1.00 88.62 68 GLY A N 1
ATOM 490 C CA . GLY A 1 68 ? -2.299 -6.177 -3.454 1.00 88.62 68 GLY A CA 1
ATOM 491 C C . GLY A 1 68 ? -1.594 -5.109 -4.306 1.00 88.62 68 GLY A C 1
ATOM 492 O O . GLY A 1 68 ? -0.388 -5.192 -4.530 1.00 88.62 68 GLY A O 1
ATOM 493 N N . LEU A 1 69 ? -2.302 -4.084 -4.802 1.00 91.00 69 LEU A N 1
ATOM 494 C CA . LEU A 1 69 ? -1.715 -3.040 -5.649 1.00 91.00 69 LEU A CA 1
ATOM 495 C C . LEU A 1 69 ? -0.828 -2.080 -4.827 1.00 91.00 69 LEU A C 1
ATOM 497 O O . LEU A 1 69 ? -1.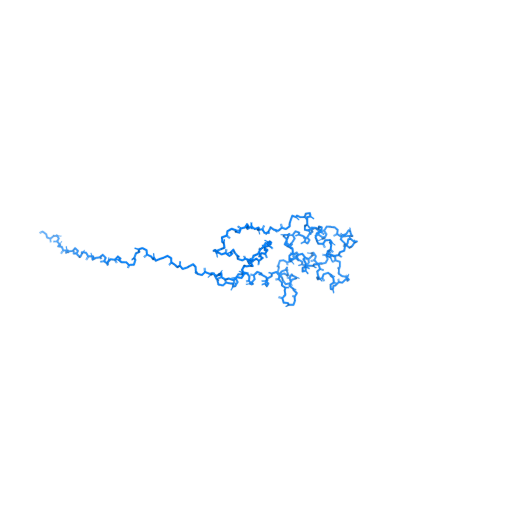371 -1.304 -4.030 1.00 91.00 69 LEU A O 1
ATOM 501 N N . PRO A 1 70 ? 0.500 -1.999 -5.077 1.00 89.00 70 PRO A N 1
ATOM 502 C CA . PRO A 1 70 ? 1.401 -1.135 -4.304 1.00 89.00 70 PRO A CA 1
ATOM 503 C C . PRO A 1 70 ? 0.960 0.332 -4.269 1.00 89.00 70 PRO A C 1
ATOM 505 O O . PRO A 1 70 ? 1.039 0.996 -3.238 1.00 89.00 70 PRO A O 1
ATOM 508 N N . LEU A 1 71 ? 0.446 0.850 -5.391 1.00 87.56 71 LEU A N 1
ATOM 509 C CA . LEU A 1 71 ? -0.027 2.232 -5.478 1.00 87.56 71 LEU A CA 1
ATOM 510 C C . LEU A 1 71 ? -1.267 2.482 -4.603 1.00 87.56 71 LEU A C 1
ATOM 512 O O . LEU A 1 71 ? -1.340 3.509 -3.931 1.00 87.56 71 LEU A O 1
ATOM 516 N N . ALA A 1 72 ? -2.227 1.553 -4.587 1.00 90.00 72 ALA A N 1
ATOM 517 C CA . ALA A 1 72 ? -3.438 1.671 -3.772 1.00 90.00 72 ALA A CA 1
ATOM 518 C C . ALA A 1 72 ? -3.109 1.630 -2.271 1.00 90.00 72 ALA A C 1
ATOM 520 O O . ALA A 1 72 ? -3.639 2.427 -1.491 1.00 90.00 72 ALA A O 1
ATOM 521 N N . LEU A 1 73 ? -2.170 0.762 -1.885 1.00 92.94 73 LEU A N 1
ATOM 522 C CA . LEU A 1 73 ? -1.672 0.656 -0.514 1.00 92.94 73 LEU A CA 1
ATOM 523 C C . LEU A 1 73 ? -0.944 1.934 -0.077 1.00 92.94 73 LEU A C 1
ATOM 525 O O . LEU A 1 73 ? -1.226 2.456 1.001 1.00 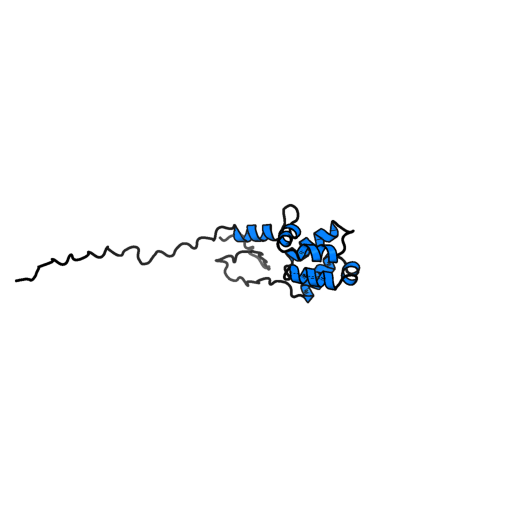92.94 73 LEU A O 1
ATOM 529 N N . ARG A 1 74 ? -0.087 2.506 -0.938 1.00 90.88 74 ARG A N 1
ATOM 530 C CA . ARG A 1 74 ? 0.578 3.796 -0.667 1.00 90.88 74 ARG A CA 1
ATOM 531 C C . ARG A 1 74 ? -0.413 4.927 -0.440 1.00 90.88 74 ARG A C 1
ATOM 533 O O . ARG A 1 74 ? -0.248 5.691 0.505 1.00 90.88 74 ARG A O 1
ATOM 540 N N . LEU A 1 75 ? -1.437 5.037 -1.283 1.00 88.50 75 LEU A N 1
ATOM 541 C CA . LEU A 1 75 ? -2.441 6.098 -1.167 1.00 88.50 75 LEU A CA 1
ATOM 542 C C . LEU A 1 75 ? -3.303 5.927 0.090 1.00 88.50 75 LEU A C 1
ATOM 544 O O . LEU A 1 75 ? -3.568 6.903 0.790 1.00 88.50 75 LEU A O 1
ATOM 548 N N . SER A 1 76 ? -3.670 4.687 0.422 1.00 91.81 76 SER A N 1
ATOM 549 C CA . SER A 1 76 ? -4.362 4.355 1.673 1.00 91.81 76 SER A CA 1
ATOM 550 C C . SER A 1 76 ? -3.533 4.742 2.901 1.00 91.81 76 SER A C 1
ATOM 552 O O . SER A 1 76 ? -4.038 5.407 3.805 1.00 91.81 76 SER A O 1
ATOM 554 N N . GLY A 1 77 ? -2.247 4.385 2.911 1.00 91.06 77 GLY A N 1
ATOM 555 C CA . GLY A 1 77 ? -1.343 4.688 4.016 1.00 91.06 77 GLY A CA 1
ATOM 556 C C . GLY A 1 77 ? -1.065 6.186 4.157 1.00 91.06 77 GLY A C 1
ATOM 557 O O . GLY A 1 77 ? -1.185 6.725 5.253 1.00 91.06 77 GLY A O 1
ATOM 558 N N . ALA A 1 78 ? -0.826 6.896 3.049 1.00 88.62 78 ALA A N 1
ATOM 559 C CA . ALA A 1 78 ? -0.679 8.355 3.052 1.00 88.62 78 ALA A CA 1
ATOM 560 C C . ALA A 1 78 ? -1.918 9.058 3.634 1.00 88.62 78 ALA A C 1
ATOM 562 O O . ALA A 1 78 ? -1.809 10.041 4.365 1.00 88.62 78 ALA A O 1
ATOM 563 N N . ARG A 1 79 ? -3.116 8.529 3.366 1.00 88.88 79 ARG A N 1
ATOM 564 C CA . ARG A 1 79 ? -4.367 9.065 3.913 1.00 88.88 79 ARG A CA 1
ATOM 565 C C . ARG A 1 79 ? -4.487 8.870 5.425 1.00 88.88 79 ARG A C 1
ATOM 567 O O . ARG A 1 79 ? -5.022 9.755 6.089 1.00 88.88 79 ARG A O 1
ATOM 574 N N . LEU A 1 80 ? -3.991 7.752 5.961 1.00 90.19 80 LEU A N 1
ATOM 575 C CA . LEU A 1 80 ? -3.876 7.538 7.409 1.00 90.19 80 LEU A CA 1
ATOM 576 C C . LEU A 1 80 ? -2.813 8.453 8.025 1.00 90.19 80 LEU A C 1
ATOM 578 O O . LEU A 1 80 ? -3.070 9.037 9.074 1.00 90.19 80 LEU A O 1
ATOM 582 N N . ALA A 1 81 ? -1.678 8.657 7.351 1.00 87.12 81 ALA A N 1
ATOM 583 C CA . ALA A 1 81 ? -0.623 9.561 7.811 1.00 87.12 81 ALA A CA 1
ATOM 584 C C . ALA A 1 81 ? -1.114 11.018 7.915 1.00 87.12 81 ALA A C 1
ATOM 586 O O . ALA A 1 81 ? -0.894 11.681 8.924 1.00 87.12 81 ALA A O 1
ATOM 587 N N . HIS A 1 82 ? -1.881 11.498 6.929 1.00 85.56 82 HIS A N 1
ATOM 588 C CA . HIS A 1 82 ? -2.522 12.820 6.986 1.00 85.56 82 HIS A CA 1
ATOM 589 C C . HIS A 1 82 ? -3.671 12.916 8.005 1.00 85.56 82 HIS A C 1
ATOM 591 O O . HIS A 1 82 ? -4.178 14.009 8.258 1.00 85.56 82 HIS A O 1
ATOM 597 N N . ARG A 1 83 ? -4.129 11.792 8.570 1.00 85.62 83 ARG A N 1
ATOM 598 C CA . ARG A 1 83 ? -5.240 11.724 9.531 1.00 85.62 83 ARG A CA 1
ATOM 599 C C . ARG A 1 83 ? -4.865 10.842 10.716 1.00 85.62 83 ARG A C 1
ATOM 601 O O . ARG A 1 83 ? -5.519 9.835 10.968 1.00 85.62 83 ARG A O 1
ATOM 608 N N . ALA A 1 84 ? -3.848 11.247 11.472 1.00 81.88 84 ALA A N 1
ATOM 609 C CA . ALA A 1 84 ? -3.303 10.468 12.589 1.00 81.88 84 ALA A CA 1
ATOM 610 C C . ALA A 1 84 ? -4.358 10.009 13.625 1.00 81.88 84 ALA A C 1
ATOM 612 O O . ALA A 1 84 ? -4.236 8.923 14.192 1.00 81.88 84 ALA A O 1
ATOM 613 N N . ALA A 1 85 ? -5.444 10.768 13.820 1.00 88.38 85 ALA A N 1
ATOM 614 C CA . ALA A 1 85 ? -6.546 10.404 14.719 1.00 88.38 85 ALA A CA 1
ATOM 615 C C . ALA A 1 85 ? -7.479 9.292 14.182 1.00 88.38 85 ALA A C 1
ATOM 617 O O . ALA A 1 85 ? -8.350 8.812 14.901 1.00 88.38 85 ALA A O 1
ATOM 618 N N . TRP A 1 86 ? -7.367 8.888 12.912 1.00 91.06 86 TRP A N 1
ATOM 619 C CA . TRP A 1 86 ? -8.287 7.921 12.302 1.00 91.06 86 TRP A CA 1
ATOM 620 C C . TRP A 1 86 ? -7.838 6.474 12.482 1.00 91.06 86 TRP A C 1
ATOM 622 O O . TRP A 1 86 ? -6.852 6.094 11.850 1.00 91.06 86 TRP A O 1
ATOM 632 N N . PRO A 1 87 ? -8.577 5.614 13.203 1.00 92.81 87 PRO A N 1
ATOM 633 C CA . PRO A 1 87 ? -8.208 4.206 13.303 1.00 92.81 87 PRO A CA 1
ATOM 634 C C . PRO A 1 87 ? -8.190 3.539 11.919 1.00 92.81 87 PRO A C 1
ATOM 636 O O . PRO A 1 87 ? -8.953 3.919 11.022 1.00 92.81 87 PRO A O 1
ATOM 639 N N . VAL A 1 88 ? -7.337 2.528 11.747 1.00 93.06 88 VAL A N 1
ATOM 640 C CA . VAL A 1 88 ? -7.201 1.776 10.486 1.00 93.06 88 VAL A CA 1
ATOM 641 C C . VAL A 1 88 ? -8.549 1.170 10.079 1.00 93.06 88 VAL A C 1
ATOM 643 O O . VAL A 1 88 ? -8.953 1.263 8.916 1.00 93.06 88 VAL A O 1
ATOM 646 N N . ALA A 1 89 ? -9.317 0.677 11.055 1.00 94.00 89 ALA A N 1
ATOM 647 C CA . ALA A 1 89 ? -10.673 0.165 10.871 1.00 94.00 89 ALA A CA 1
ATOM 648 C C . ALA A 1 89 ? -11.624 1.174 10.198 1.00 94.00 89 ALA A C 1
ATOM 650 O O . ALA A 1 89 ? -12.440 0.797 9.352 1.00 94.00 89 ALA A O 1
ATOM 651 N N . ARG A 1 90 ? -11.489 2.476 10.491 1.00 93.25 90 ARG A N 1
ATOM 652 C CA . ARG A 1 90 ? -12.320 3.523 9.873 1.00 93.25 90 ARG A CA 1
ATOM 653 C C . ARG A 1 90 ? -12.032 3.663 8.382 1.00 93.25 90 ARG A C 1
ATOM 655 O O . ARG A 1 90 ? -12.966 3.848 7.601 1.00 93.25 90 ARG A O 1
ATOM 662 N N . LEU A 1 91 ? -10.766 3.582 7.969 1.00 91.19 91 LEU A N 1
ATOM 663 C CA . LEU A 1 91 ? -10.424 3.593 6.545 1.00 91.19 91 LEU A CA 1
ATOM 664 C C . LEU A 1 91 ? -10.891 2.301 5.862 1.00 91.19 91 LEU A C 1
ATOM 666 O O . LEU A 1 91 ? -11.487 2.369 4.787 1.00 91.19 91 LEU A O 1
ATOM 670 N N . SER A 1 92 ? -10.693 1.154 6.512 1.00 93.94 92 SER A N 1
ATOM 671 C CA . SER A 1 92 ? -11.140 -0.154 6.023 1.00 93.94 92 SER A CA 1
ATOM 672 C C . SER A 1 92 ? -12.646 -0.178 5.721 1.00 93.94 92 SER A C 1
ATOM 674 O O . SER A 1 92 ? -13.061 -0.533 4.615 1.00 93.94 92 SER A O 1
ATOM 676 N N . ALA A 1 93 ? -13.474 0.324 6.645 1.00 91.69 93 ALA A N 1
ATOM 677 C CA . ALA A 1 93 ? -14.920 0.439 6.448 1.00 91.69 93 ALA A CA 1
ATOM 678 C C . ALA A 1 93 ? -15.287 1.333 5.247 1.00 91.69 93 ALA A C 1
ATOM 680 O O . ALA A 1 93 ? -16.178 1.002 4.462 1.00 91.69 93 ALA A O 1
ATOM 681 N N . ARG A 1 94 ? -14.574 2.450 5.054 1.00 88.88 94 ARG A N 1
ATOM 682 C CA . ARG A 1 94 ? -14.813 3.367 3.925 1.00 88.88 94 ARG A CA 1
ATOM 683 C C . ARG A 1 94 ? -14.419 2.757 2.582 1.00 88.88 94 ARG A C 1
ATOM 685 O O . ARG A 1 94 ? -15.168 2.914 1.620 1.00 88.88 94 ARG A O 1
ATOM 692 N N . LEU A 1 95 ? -13.294 2.043 2.519 1.00 87.25 95 LEU A N 1
ATOM 693 C CA . LEU A 1 95 ? -12.865 1.311 1.319 1.00 87.25 95 LEU A CA 1
ATOM 694 C C . LEU A 1 95 ? -13.806 0.143 0.986 1.00 87.25 95 LEU A C 1
ATOM 696 O O . LEU A 1 95 ? -13.965 -0.207 -0.187 1.00 87.25 95 LEU A O 1
ATOM 700 N N . GLY A 1 96 ? -14.476 -0.426 1.994 1.00 85.69 96 GLY A N 1
ATOM 701 C CA . GLY A 1 96 ? -15.519 -1.436 1.813 1.00 85.69 96 GLY A CA 1
ATOM 702 C C . GLY A 1 96 ? -16.693 -0.947 0.960 1.00 85.69 96 GLY A C 1
ATOM 703 O O . GLY A 1 96 ? -17.288 -1.732 0.225 1.00 85.69 96 GLY A O 1
ATOM 704 N N . ASN A 1 97 ? -16.976 0.359 0.962 1.00 86.44 97 ASN A N 1
ATOM 705 C CA . ASN A 1 97 ? -17.994 0.948 0.101 1.00 86.44 97 ASN A CA 1
ATOM 706 C C . ASN A 1 97 ? -17.454 1.138 -1.328 1.00 86.44 97 ASN A C 1
ATOM 708 O O . ASN A 1 97 ? -16.700 2.073 -1.605 1.00 86.44 97 ASN A O 1
ATOM 712 N N . ALA A 1 98 ? -17.890 0.280 -2.255 1.00 70.44 98 ALA A N 1
ATOM 713 C CA . ALA A 1 98 ? -17.441 0.282 -3.650 1.00 70.44 98 ALA A CA 1
ATOM 714 C C . ALA A 1 98 ? -17.598 1.648 -4.349 1.00 70.44 98 ALA A C 1
ATOM 716 O O . ALA A 1 98 ? -16.715 2.047 -5.106 1.00 70.44 98 ALA A O 1
ATOM 717 N N . ARG A 1 99 ? -18.658 2.413 -4.041 1.00 71.50 99 ARG A N 1
ATOM 718 C CA . ARG A 1 99 ? -18.877 3.754 -4.619 1.00 71.50 99 ARG A CA 1
ATOM 719 C C . ARG A 1 99 ? -17.874 4.794 -4.114 1.00 71.50 99 ARG A C 1
ATOM 721 O O . ARG A 1 99 ? -17.650 5.801 -4.775 1.00 71.50 99 ARG A O 1
ATOM 728 N N . ARG A 1 100 ? -17.279 4.570 -2.940 1.00 73.25 100 ARG A N 1
ATOM 729 C CA . ARG A 1 100 ? -16.312 5.486 -2.316 1.00 73.25 100 ARG A CA 1
ATOM 730 C C . ARG A 1 100 ? -14.867 5.025 -2.473 1.00 73.25 100 ARG A C 1
ATOM 732 O O . ARG A 1 100 ? -13.980 5.862 -2.377 1.00 73.25 100 ARG A O 1
ATOM 739 N N . ARG A 1 101 ? -14.617 3.751 -2.783 1.00 76.19 101 ARG A N 1
ATOM 740 C CA . ARG A 1 101 ? -13.267 3.169 -2.841 1.00 76.19 101 ARG A CA 1
ATOM 741 C C . ARG A 1 101 ? -12.306 3.940 -3.753 1.00 76.19 101 ARG A C 1
ATOM 743 O O . ARG A 1 101 ? -11.225 4.310 -3.315 1.00 76.19 101 ARG A O 1
ATOM 750 N N . LEU A 1 102 ? -12.697 4.229 -4.994 1.00 72.94 102 LEU A N 1
ATOM 751 C CA . LEU A 1 102 ? -11.835 4.947 -5.945 1.00 72.94 102 LEU A CA 1
ATOM 752 C C . LEU A 1 102 ? -11.574 6.414 -5.537 1.00 72.94 102 LEU A C 1
ATOM 754 O O . LEU A 1 102 ? -10.418 6.845 -5.583 1.00 72.94 102 LEU A O 1
ATOM 758 N N . PRO A 1 103 ? -12.594 7.170 -5.079 1.00 74.06 103 PRO A N 1
ATOM 759 C CA . PRO A 1 103 ? -12.380 8.474 -4.451 1.00 74.06 103 PRO A CA 1
ATOM 760 C C . PRO A 1 103 ? -11.486 8.444 -3.200 1.00 74.06 103 PRO A C 1
ATOM 762 O O . PRO A 1 103 ? -10.704 9.369 -2.997 1.00 74.06 103 PRO A O 1
ATOM 765 N N . GLU A 1 104 ? -11.569 7.407 -2.357 1.00 76.19 104 GLU A N 1
ATOM 766 C CA . GLU A 1 104 ? -10.673 7.269 -1.195 1.00 76.19 104 GLU A CA 1
ATOM 767 C C . GLU A 1 104 ? -9.215 7.031 -1.618 1.00 76.19 104 GLU A C 1
ATOM 769 O O . GLU A 1 104 ? -8.302 7.517 -0.952 1.00 76.19 104 GLU A O 1
ATOM 774 N N . LEU A 1 105 ? -8.998 6.338 -2.741 1.00 75.19 105 LEU A N 1
ATOM 775 C CA . LEU A 1 105 ? -7.688 6.061 -3.344 1.00 75.19 105 LEU A CA 1
ATOM 776 C C . LEU A 1 105 ? -7.229 7.169 -4.309 1.00 75.19 105 LEU A C 1
ATOM 778 O O . LEU A 1 105 ? -6.569 6.897 -5.317 1.00 75.19 105 LEU A O 1
ATOM 782 N N . SER A 1 106 ? -7.608 8.414 -4.030 1.00 70.88 106 SER A N 1
ATOM 783 C CA . SER A 1 106 ? -7.207 9.592 -4.799 1.00 70.88 106 SER A CA 1
ATOM 784 C C . SER A 1 106 ? -6.700 10.690 -3.860 1.00 70.88 106 SER A C 1
ATOM 786 O O . SER A 1 106 ? -7.363 11.042 -2.882 1.00 70.88 106 SER A O 1
ATOM 788 N N . VAL A 1 107 ? -5.521 11.238 -4.160 1.00 59.88 107 VAL A N 1
ATOM 789 C CA . VAL A 1 107 ? -4.900 12.370 -3.460 1.00 59.88 107 VAL A CA 1
ATOM 790 C C . VAL A 1 107 ? -4.535 13.423 -4.506 1.00 59.88 107 VAL A C 1
ATOM 792 O O . VAL A 1 107 ? -3.741 13.134 -5.387 1.00 59.88 107 VAL A O 1
ATOM 795 N N . THR A 1 108 ? -5.136 14.615 -4.420 1.00 55.06 108 THR A N 1
ATOM 796 C CA . THR A 1 108 ? -4.860 15.835 -5.221 1.00 55.06 108 THR A CA 1
ATOM 797 C C . THR A 1 108 ? -4.712 15.642 -6.747 1.00 55.06 108 THR A C 1
ATOM 799 O O . THR A 1 108 ? -5.648 15.956 -7.476 1.00 55.06 108 THR A O 1
ATOM 802 N N . SER A 1 109 ? -3.586 15.122 -7.249 1.00 54.78 109 SER A N 1
ATOM 803 C CA . SER A 1 109 ? -3.306 14.823 -8.671 1.00 54.78 109 SER A CA 1
ATOM 804 C C . SER A 1 109 ? -2.880 13.368 -8.949 1.00 54.78 109 SER A C 1
ATOM 806 O O . SER A 1 109 ? -2.739 12.965 -10.107 1.00 54.78 109 SER A O 1
ATOM 808 N N . GLN A 1 110 ? -2.713 12.555 -7.903 1.00 57.84 110 GLN A N 1
ATOM 809 C CA . GLN A 1 110 ? -2.278 11.161 -7.943 1.00 57.84 110 GLN A CA 1
ATOM 810 C C . GLN A 1 110 ? -3.353 10.262 -7.323 1.00 57.84 110 GLN A C 1
ATOM 812 O O . GLN A 1 110 ? -3.690 10.342 -6.146 1.00 57.84 110 GLN A O 1
ATOM 817 N N . GLY A 1 111 ? -3.917 9.372 -8.126 1.00 64.88 111 GLY A N 1
ATOM 818 C CA . GLY A 1 111 ? -4.919 8.418 -7.667 1.00 64.88 111 GLY A CA 1
ATOM 819 C C . GLY A 1 111 ? -4.887 7.170 -8.521 1.00 64.88 111 GLY A C 1
ATOM 820 O O . GLY A 1 111 ? -4.435 7.221 -9.666 1.00 64.88 111 GLY A O 1
ATOM 821 N N . VAL A 1 112 ? -5.390 6.057 -7.995 1.00 67.75 112 VAL A N 1
ATOM 822 C CA . VAL A 1 112 ? -5.457 4.797 -8.755 1.00 67.75 112 VAL A CA 1
ATOM 823 C C . VAL A 1 112 ? -6.240 5.010 -10.058 1.00 67.75 112 VAL A C 1
ATOM 825 O O . VAL A 1 112 ? -5.780 4.623 -11.129 1.00 67.75 112 VAL A O 1
ATOM 828 N N . ALA A 1 113 ? -7.348 5.757 -9.997 1.00 67.69 113 ALA A N 1
ATOM 829 C CA . ALA A 1 113 ? -8.115 6.169 -11.173 1.00 67.69 113 ALA A CA 1
ATOM 830 C C . ALA A 1 113 ? -7.304 7.022 -12.159 1.00 67.69 113 ALA A C 1
ATOM 832 O O . ALA A 1 113 ? -7.403 6.831 -13.367 1.00 67.69 113 ALA A O 1
ATOM 833 N N . ALA A 1 114 ? -6.490 7.960 -11.666 1.00 65.00 114 ALA A N 1
ATOM 834 C CA . ALA A 1 114 ? -5.656 8.806 -12.515 1.00 65.00 114 ALA A CA 1
ATOM 835 C C . ALA A 1 114 ? -4.533 7.999 -13.186 1.00 65.00 114 ALA A C 1
ATOM 837 O O . ALA A 1 114 ? -4.296 8.176 -14.378 1.00 65.00 114 ALA A O 1
ATOM 838 N N . ALA A 1 115 ? -3.902 7.067 -12.464 1.00 65.62 115 ALA A N 1
ATOM 839 C CA . ALA A 1 115 ? -2.893 6.163 -13.012 1.00 65.62 115 ALA A CA 1
ATOM 840 C C . ALA A 1 115 ? -3.481 5.239 -14.088 1.00 65.62 115 ALA A C 1
ATOM 842 O O . ALA A 1 115 ? -2.878 5.076 -15.154 1.00 65.62 115 ALA A O 1
ATOM 843 N N . PHE A 1 116 ? -4.680 4.698 -13.853 1.00 65.81 116 PHE A N 1
ATOM 844 C CA . PHE A 1 116 ? -5.415 3.937 -14.861 1.00 65.81 116 PHE A CA 1
ATOM 845 C C . PHE A 1 116 ? -5.796 4.804 -16.056 1.00 65.81 116 PHE A C 1
ATOM 847 O O . PHE A 1 116 ? -5.498 4.427 -17.182 1.00 65.81 116 PHE A O 1
ATOM 854 N N . ARG A 1 117 ? -6.368 5.993 -15.844 1.00 66.44 117 ARG A N 1
ATOM 855 C CA . ARG A 1 117 ? -6.721 6.923 -16.926 1.00 66.44 117 ARG A CA 1
ATOM 856 C C . ARG A 1 117 ? -5.507 7.289 -17.775 1.00 66.44 117 ARG A C 1
ATOM 858 O O . ARG A 1 117 ? -5.617 7.286 -18.987 1.00 66.44 117 ARG A O 1
ATOM 865 N N . MET A 1 118 ? -4.342 7.528 -17.177 1.00 63.19 118 MET A N 1
ATOM 866 C CA . MET A 1 118 ? -3.103 7.762 -17.929 1.00 63.19 118 MET A CA 1
ATOM 867 C C . MET A 1 118 ? -2.624 6.530 -18.711 1.00 63.19 118 MET A C 1
ATOM 869 O O . MET A 1 118 ? -1.953 6.692 -19.721 1.00 63.19 118 MET A O 1
ATOM 873 N N . SER A 1 119 ? -2.954 5.321 -18.249 1.00 61.56 119 SER A N 1
ATOM 874 C CA . SER A 1 119 ? -2.607 4.069 -18.935 1.00 61.56 119 SER A CA 1
ATOM 875 C C . SER A 1 119 ? -3.596 3.725 -20.057 1.00 61.56 119 SER A C 1
ATOM 877 O O . SER A 1 119 ? -3.194 3.164 -21.068 1.00 61.56 119 SER A O 1
ATOM 879 N N . TYR A 1 120 ? -4.876 4.080 -19.900 1.00 57.66 120 TYR A N 1
ATOM 880 C CA . TYR A 1 120 ? -5.955 3.764 -20.846 1.00 57.66 120 TYR A CA 1
ATOM 881 C C . TYR A 1 120 ? -6.273 4.888 -21.841 1.00 57.66 120 TYR A C 1
ATOM 883 O O . TYR A 1 120 ? -6.741 4.602 -22.935 1.00 57.66 120 TYR A O 1
ATOM 891 N N . ALA A 1 121 ? -6.019 6.157 -21.503 1.00 61.00 121 ALA A N 1
ATOM 892 C CA . ALA A 1 121 ? -6.225 7.297 -22.404 1.00 61.00 121 ALA A CA 1
ATOM 893 C C . ALA A 1 121 ? -5.097 7.458 -23.436 1.00 61.00 121 ALA A C 1
ATOM 895 O O . ALA A 1 121 ? -5.101 8.410 -24.216 1.00 61.00 121 ALA A O 1
ATOM 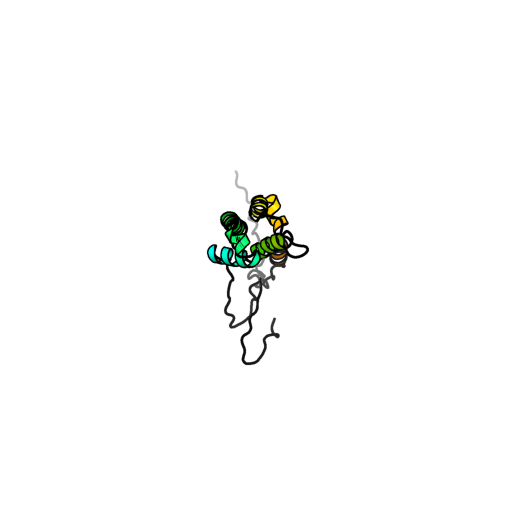896 N N . GLN A 1 122 ? -4.114 6.556 -23.439 1.00 56.69 122 GLN A N 1
ATOM 897 C CA . GLN A 1 122 ? -3.077 6.564 -24.455 1.00 56.69 122 GLN A CA 1
ATOM 898 C C . GLN A 1 122 ? -3.656 6.023 -25.768 1.00 56.69 122 GLN A C 1
ATOM 900 O O . GLN A 1 122 ? -4.224 4.928 -25.769 1.00 56.69 122 GLN A O 1
ATOM 905 N N . PRO A 1 123 ? -3.518 6.758 -26.888 1.00 51.62 123 PRO A N 1
ATOM 906 C CA . PRO A 1 123 ? -3.951 6.255 -28.177 1.00 51.62 123 PRO A CA 1
ATOM 907 C C . PRO A 1 123 ? -3.168 4.972 -28.433 1.00 51.62 123 PRO A C 1
ATOM 909 O O . PRO A 1 123 ? -1.937 4.960 -28.335 1.00 51.62 123 PRO A O 1
ATOM 912 N N . THR A 1 124 ? -3.877 3.878 -28.714 1.00 52.50 124 THR A N 1
ATOM 913 C CA . THR A 1 124 ? -3.251 2.655 -29.206 1.00 52.50 124 THR A CA 1
ATOM 914 C C . THR A 1 124 ? -2.322 3.062 -30.338 1.00 52.50 124 THR A C 1
ATOM 916 O O . THR A 1 124 ? -2.758 3.676 -31.313 1.00 52.50 124 THR A O 1
ATOM 919 N N . ILE A 1 125 ? -1.020 2.792 -30.189 1.00 51.22 125 ILE A N 1
ATOM 920 C CA . ILE A 1 125 ? -0.075 2.939 -31.292 1.00 51.22 125 ILE A CA 1
ATOM 921 C C . ILE A 1 125 ? -0.688 2.150 -32.445 1.00 51.22 125 ILE A C 1
ATOM 923 O O . ILE A 1 125 ? -0.826 0.925 -32.387 1.00 51.22 125 ILE A O 1
ATOM 927 N N . ARG A 1 126 ? -1.173 2.875 -33.455 1.00 44.56 126 ARG A N 1
ATOM 928 C CA . ARG A 1 126 ? -1.717 2.273 -34.658 1.00 44.56 126 ARG A CA 1
ATOM 929 C C . ARG A 1 126 ? -0.544 1.526 -35.268 1.00 44.56 126 ARG A C 1
ATOM 931 O O . ARG A 1 126 ? 0.377 2.160 -35.781 1.00 44.56 126 ARG A O 1
ATOM 938 N N . ARG A 1 127 ? -0.542 0.190 -35.166 1.00 45.31 127 ARG A N 1
ATOM 939 C CA . ARG A 1 127 ? 0.341 -0.644 -35.992 1.00 45.31 127 ARG A CA 1
ATOM 940 C C . ARG A 1 127 ? 0.182 -0.113 -37.418 1.00 45.31 127 ARG A C 1
ATOM 942 O O . ARG A 1 127 ? -0.971 0.052 -37.830 1.00 45.31 127 ARG A O 1
ATOM 949 N N . PRO A 1 128 ? 1.261 0.198 -38.159 1.00 42.38 128 PRO A N 1
ATOM 950 C CA . PRO A 1 128 ? 1.109 0.433 -39.584 1.00 42.38 128 PRO A CA 1
ATOM 951 C C . PRO A 1 128 ? 0.348 -0.775 -40.131 1.00 42.38 128 PRO A C 1
ATOM 953 O O . PRO A 1 128 ? 0.753 -1.921 -39.919 1.00 42.38 128 PRO A O 1
ATOM 956 N N . SER A 1 129 ? -0.836 -0.523 -40.690 1.00 50.06 129 SER A N 1
ATOM 957 C CA . SER A 1 129 ? -1.640 -1.568 -41.305 1.00 50.06 129 SER A CA 1
ATOM 958 C C . SER A 1 129 ? -0.759 -2.223 -42.356 1.00 50.06 129 SER A C 1
ATOM 960 O O . SER A 1 129 ? -0.266 -1.524 -43.244 1.00 50.06 129 SER A O 1
ATOM 962 N N . ALA A 1 130 ? -0.546 -3.536 -42.255 1.00 55.84 130 ALA A N 1
ATOM 963 C CA . ALA A 1 130 ? 0.003 -4.281 -43.378 1.00 55.84 130 ALA A CA 1
ATOM 964 C C . ALA A 1 130 ? -0.858 -3.950 -44.614 1.00 55.84 130 ALA A C 1
ATOM 966 O O . ALA A 1 130 ? -2.084 -3.846 -44.466 1.00 55.84 130 ALA A O 1
ATOM 967 N N . PRO A 1 131 ? -0.261 -3.705 -45.795 1.00 53.19 131 PRO A N 1
ATOM 968 C CA . PRO A 1 131 ? -1.041 -3.427 -46.991 1.00 53.19 131 PRO A CA 1
ATOM 969 C C . PRO A 1 131 ? -2.041 -4.568 -47.180 1.00 53.19 131 PRO A C 1
ATOM 971 O O . PRO A 1 131 ? -1.664 -5.738 -47.176 1.00 53.19 131 PRO A O 1
ATOM 974 N N . SER A 1 132 ? -3.329 -4.224 -47.265 1.00 53.28 132 SER A N 1
ATOM 975 C CA . SER A 1 132 ? -4.372 -5.217 -47.501 1.00 53.28 132 SER A CA 1
ATOM 976 C C . SER A 1 132 ? -4.025 -5.982 -48.782 1.00 53.28 132 SER A C 1
ATOM 978 O O . SER A 1 132 ? -3.883 -5.335 -49.826 1.00 53.28 132 SER A O 1
ATOM 980 N N . PRO A 1 133 ? -3.923 -7.324 -48.749 1.00 55.34 133 PRO A N 1
ATOM 981 C CA . PRO A 1 133 ? -3.630 -8.118 -49.942 1.00 55.34 133 PRO A CA 1
ATOM 982 C C . PRO A 1 133 ? -4.735 -8.013 -51.008 1.00 55.34 133 PRO A C 1
ATOM 984 O O . PRO A 1 133 ? -4.572 -8.498 -52.121 1.00 55.34 133 PRO A O 1
ATOM 987 N N . TYR A 1 134 ? -5.848 -7.339 -50.700 1.00 56.06 134 TYR A N 1
ATOM 988 C CA . TYR A 1 134 ? -6.998 -7.176 -51.584 1.00 56.06 134 TYR A CA 1
ATOM 989 C C . TYR A 1 134 ? -7.049 -5.829 -52.324 1.00 56.06 134 TYR A C 1
ATOM 991 O O . TYR A 1 134 ? -8.052 -5.531 -52.973 1.00 56.06 134 TYR A O 1
ATOM 999 N N . ARG A 1 135 ? -5.987 -5.006 -52.292 1.00 55.44 135 ARG A N 1
ATOM 1000 C CA . ARG A 1 135 ? -5.937 -3.680 -52.956 1.00 55.44 135 ARG A CA 1
ATOM 1001 C C . ARG A 1 135 ? -5.760 -3.741 -54.489 1.00 55.44 135 ARG A C 1
ATOM 1003 O O . ARG A 1 135 ? -5.117 -2.874 -55.068 1.00 55.44 135 ARG A O 1
ATOM 1010 N N . GLY A 1 136 ? -6.325 -4.765 -55.131 1.00 53.66 136 GLY A N 1
ATOM 1011 C CA . GLY A 1 136 ? -6.259 -4.984 -56.579 1.00 53.66 136 GLY A CA 1
ATOM 1012 C C . GLY A 1 136 ? -7.324 -5.928 -57.151 1.00 53.66 136 GLY A C 1
ATOM 1013 O O . GLY A 1 136 ? -7.224 -6.299 -58.315 1.00 53.66 136 GLY A O 1
ATOM 1014 N N . TRP A 1 137 ? -8.339 -6.340 -56.377 1.00 39.94 137 TRP A N 1
ATOM 1015 C CA . TRP A 1 137 ? -9.378 -7.236 -56.898 1.00 39.94 137 TRP A CA 1
ATOM 1016 C C . TRP A 1 137 ? -10.367 -6.467 -57.799 1.00 39.94 137 TRP A C 1
ATOM 1018 O O . TRP A 1 137 ? -11.023 -5.542 -57.311 1.00 39.94 137 TRP A O 1
ATOM 1028 N N . PRO A 1 138 ? -10.522 -6.816 -59.092 1.00 50.81 138 PRO A N 1
ATOM 1029 C CA . PRO A 1 138 ? -11.488 -6.152 -59.962 1.00 50.81 138 PRO A CA 1
ATOM 1030 C C . PRO A 1 138 ? -12.931 -6.529 -59.577 1.00 50.81 138 PRO A C 1
ATOM 1032 O O . PRO A 1 138 ? -13.185 -7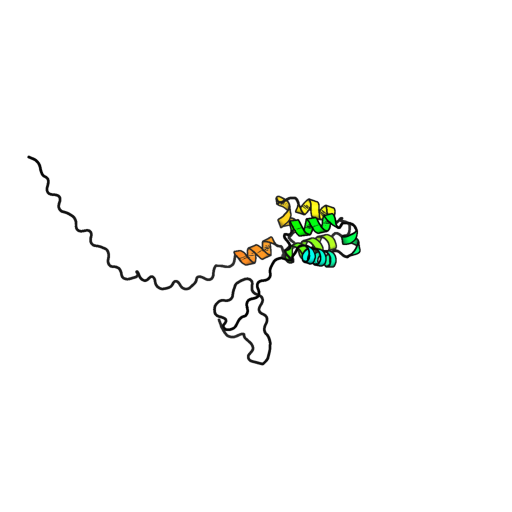.653 -59.129 1.00 50.81 138 PRO A O 1
ATOM 1035 N N . PRO A 1 139 ? -13.917 -5.632 -59.760 1.00 53.12 139 PRO A N 1
ATOM 1036 C CA . PRO A 1 139 ? -15.302 -5.932 -59.420 1.00 53.12 139 PRO A CA 1
ATOM 1037 C C . PRO A 1 139 ? -15.806 -7.103 -60.273 1.00 53.12 139 PRO A C 1
ATOM 1039 O O . PRO A 1 139 ? -15.740 -7.072 -61.504 1.00 53.12 139 PRO A O 1
ATOM 1042 N N . ARG A 1 140 ? -16.322 -8.154 -59.618 1.00 57.59 140 ARG A N 1
ATOM 1043 C CA . ARG A 1 140 ? -16.965 -9.285 -60.299 1.00 57.59 140 ARG A CA 1
ATOM 1044 C C . ARG A 1 140 ? -18.138 -8.747 -61.122 1.00 57.59 140 ARG A C 1
ATOM 1046 O O . ARG A 1 140 ? -19.163 -8.364 -60.562 1.00 57.59 140 ARG A O 1
ATOM 1053 N N . ARG A 1 141 ? -17.998 -8.725 -62.452 1.00 57.47 141 ARG A N 1
ATOM 1054 C CA . ARG A 1 141 ? -19.110 -8.444 -63.367 1.00 57.47 141 ARG A CA 1
ATOM 1055 C C . ARG A 1 141 ? -20.198 -9.490 -63.119 1.00 57.47 141 ARG A C 1
ATOM 1057 O O . ARG A 1 141 ? -20.007 -10.667 -63.418 1.00 57.47 141 ARG A O 1
ATOM 1064 N N . ARG A 1 142 ? -21.337 -9.067 -62.563 1.00 50.84 142 ARG A N 1
ATOM 1065 C CA . ARG A 1 142 ? -22.561 -9.875 -62.546 1.00 50.84 142 ARG A CA 1
ATOM 1066 C C . ARG A 1 142 ? -22.963 -10.110 -64.002 1.00 50.84 142 ARG A C 1
ATOM 1068 O O . ARG A 1 142 ? -23.382 -9.174 -64.677 1.00 50.84 142 ARG A O 1
ATOM 1075 N N . ARG A 1 143 ? -22.820 -11.343 -64.497 1.00 47.97 143 ARG A N 1
ATOM 1076 C CA . ARG A 1 143 ? -23.522 -11.768 -65.713 1.00 47.97 143 ARG A CA 1
ATOM 1077 C C . ARG A 1 143 ? -25.015 -11.685 -65.405 1.00 47.97 143 ARG A C 1
ATOM 1079 O O . ARG A 1 143 ? -25.510 -12.433 -64.568 1.00 47.97 143 ARG A O 1
ATOM 1086 N N . GLN A 1 144 ? -25.704 -10.739 -66.037 1.00 48.41 144 GLN A N 1
ATOM 1087 C CA . GLN A 1 144 ? -27.159 -10.754 -66.121 1.00 48.41 144 GLN A CA 1
ATOM 1088 C C . GLN A 1 144 ? -27.548 -12.018 -66.893 1.00 48.41 144 GLN A C 1
ATOM 1090 O O . GLN A 1 144 ? -27.216 -12.159 -68.070 1.00 48.41 144 GLN A O 1
ATOM 1095 N N . ALA A 1 145 ? -28.195 -12.961 -66.214 1.00 46.38 145 ALA A N 1
ATOM 1096 C CA . ALA A 1 145 ? -28.925 -14.020 -66.884 1.00 46.38 145 ALA A CA 1
ATOM 1097 C C . ALA A 1 145 ? -30.137 -13.369 -67.560 1.00 46.38 145 ALA A C 1
ATOM 1099 O O . ALA A 1 145 ? -30.979 -12.771 -66.891 1.00 46.38 145 ALA A O 1
ATOM 1100 N N . ARG A 1 146 ? -30.180 -13.444 -68.894 1.00 43.19 146 ARG A N 1
ATOM 1101 C CA . ARG A 1 146 ? -31.397 -13.218 -69.673 1.00 43.19 146 ARG A CA 1
ATOM 1102 C C . ARG A 1 146 ? -32.472 -14.158 -69.131 1.00 43.19 146 ARG A C 1
ATOM 1104 O O . ARG A 1 146 ? -32.288 -15.371 -69.161 1.00 43.19 146 ARG A O 1
ATOM 1111 N N . ALA A 1 147 ? -33.571 -13.591 -68.651 1.00 48.44 147 ALA A N 1
ATOM 1112 C CA . ALA A 1 147 ? -34.818 -14.317 -68.511 1.00 48.44 147 ALA A CA 1
ATOM 1113 C C . ALA A 1 147 ? -35.353 -14.623 -69.917 1.00 48.44 147 ALA A C 1
ATOM 1115 O O . ALA A 1 147 ? -35.434 -13.726 -70.756 1.00 48.44 147 ALA A O 1
ATOM 1116 N N . SER A 1 148 ? -35.696 -15.884 -70.158 1.00 48.34 148 SER A N 1
ATOM 1117 C CA . SER A 1 148 ? -36.627 -16.287 -71.209 1.00 48.34 148 SER A CA 1
ATOM 1118 C C . SER A 1 148 ? -37.782 -16.992 -70.490 1.00 48.34 148 SER A C 1
ATOM 1120 O O . SER A 1 148 ? -37.496 -17.882 -69.686 1.00 48.34 148 SER A O 1
ATOM 1122 N N . PRO A 1 149 ? -39.044 -16.574 -70.677 1.00 51.38 149 PRO A N 1
ATOM 1123 C CA . PRO A 1 149 ? -40.181 -17.201 -70.017 1.00 51.38 149 PRO A CA 1
ATOM 1124 C C . PRO A 1 149 ? -40.596 -18.476 -70.765 1.00 51.38 149 PRO A C 1
ATOM 1126 O O . PRO A 1 149 ? -40.476 -18.548 -71.987 1.00 51.38 149 PRO A O 1
ATOM 1129 N N . ALA A 1 150 ? -41.073 -19.467 -70.014 1.00 42.22 150 ALA A N 1
ATOM 1130 C CA . ALA A 1 150 ? -41.757 -20.652 -70.518 1.00 42.22 150 ALA A CA 1
ATOM 1131 C C . ALA A 1 150 ? -43.216 -20.628 -70.030 1.00 42.22 150 ALA A C 1
ATOM 1133 O O . ALA A 1 150 ? -43.426 -20.408 -68.835 1.00 42.22 150 ALA A O 1
ATOM 1134 N N . ALA A 1 151 ? -44.142 -20.828 -70.976 1.00 42.25 151 ALA A N 1
ATOM 1135 C CA . ALA A 1 151 ? -45.584 -21.154 -70.928 1.00 42.25 151 ALA A CA 1
ATOM 1136 C C . ALA A 1 151 ? -46.230 -20.412 -72.123 1.00 42.25 151 ALA A C 1
ATOM 1138 O O . ALA A 1 151 ? -46.003 -19.210 -72.259 1.00 42.25 151 ALA A O 1
ATOM 1139 N N . ASP A 1 152 ? -46.911 -21.032 -73.088 1.00 41.22 152 ASP A N 1
ATOM 1140 C CA . ASP A 1 152 ? -47.733 -22.257 -73.091 1.00 41.22 152 ASP A CA 1
ATOM 1141 C C . ASP A 1 152 ? -47.366 -23.264 -74.198 1.00 41.22 152 ASP A C 1
ATOM 1143 O O . ASP A 1 152 ? -46.859 -22.833 -75.262 1.00 41.22 152 ASP A O 1
#